Protein AF-X1M843-F1 (afdb_monomer_lite)

Structure (mmCIF, N/CA/C/O backbone):
data_AF-X1M843-F1
#
_entry.id   AF-X1M843-F1
#
loop_
_atom_site.group_PDB
_atom_site.id
_atom_site.type_symbol
_atom_site.label_atom_id
_atom_site.label_alt_id
_atom_site.label_comp_id
_atom_site.label_asym_id
_atom_site.label_entity_id
_atom_site.label_seq_id
_atom_site.pdbx_PDB_ins_code
_atom_site.Cartn_x
_atom_site.Cartn_y
_atom_site.Cartn_z
_atom_site.occupancy
_atom_site.B_iso_or_equiv
_atom_site.auth_seq_id
_atom_site.auth_comp_id
_atom_site.auth_asym_id
_atom_site.auth_atom_id
_atom_site.pdbx_PDB_model_num
ATOM 1 N N . ASP A 1 1 ? 2.669 -13.375 -10.536 1.00 64.19 1 ASP A N 1
ATOM 2 C CA . ASP A 1 1 ? 1.863 -12.854 -9.407 1.00 64.19 1 ASP A CA 1
ATOM 3 C C . ASP A 1 1 ? 2.151 -13.674 -8.154 1.00 64.19 1 ASP A C 1
ATOM 5 O O . ASP A 1 1 ? 1.262 -14.010 -7.387 1.00 64.19 1 ASP A O 1
ATOM 9 N N . ASP A 1 2 ? 3.425 -13.996 -7.944 1.00 81.62 2 ASP A N 1
ATOM 10 C CA . ASP A 1 2 ? 3.830 -15.117 -7.087 1.00 81.62 2 ASP A CA 1
ATOM 11 C C . ASP A 1 2 ? 4.542 -14.607 -5.831 1.00 81.62 2 ASP A C 1
ATOM 13 O O . ASP A 1 2 ? 5.401 -15.272 -5.261 1.00 81.62 2 ASP A O 1
ATOM 17 N N . ILE A 1 3 ? 4.241 -13.362 -5.455 1.00 85.81 3 ILE A N 1
ATOM 18 C CA . ILE A 1 3 ? 4.811 -12.719 -4.278 1.00 85.81 3 ILE A CA 1
ATOM 19 C C . ILE A 1 3 ? 3.882 -12.996 -3.106 1.00 85.81 3 ILE A C 1
ATOM 21 O O . ILE A 1 3 ? 2.698 -12.665 -3.152 1.00 85.81 3 ILE A O 1
ATOM 25 N N . GLU A 1 4 ? 4.443 -13.577 -2.053 1.00 93.62 4 GLU A N 1
ATOM 26 C CA . GLU A 1 4 ? 3.733 -13.782 -0.801 1.00 93.62 4 GLU A CA 1
ATOM 27 C C . GLU A 1 4 ? 3.412 -12.442 -0.133 1.00 93.62 4 GLU A C 1
ATOM 29 O O . GLU A 1 4 ? 4.251 -11.539 -0.043 1.00 93.62 4 GLU A O 1
ATOM 34 N N . LEU A 1 5 ? 2.175 -12.332 0.341 1.00 96.50 5 LEU A N 1
ATOM 35 C CA . LEU A 1 5 ? 1.697 -11.212 1.138 1.00 96.50 5 LEU A CA 1
ATOM 36 C C . LEU A 1 5 ? 1.445 -11.699 2.559 1.00 96.50 5 LEU A C 1
ATOM 38 O O . LEU A 1 5 ? 0.925 -12.797 2.759 1.00 96.50 5 LEU A O 1
ATOM 42 N N . ALA A 1 6 ? 1.769 -10.859 3.534 1.00 97.94 6 ALA A N 1
ATOM 43 C CA . ALA A 1 6 ? 1.480 -11.109 4.938 1.00 97.94 6 ALA A CA 1
ATOM 44 C C . ALA A 1 6 ? 0.476 -10.081 5.464 1.00 97.94 6 ALA A C 1
ATOM 46 O O . ALA A 1 6 ? 0.396 -8.957 4.965 1.00 97.94 6 ALA A O 1
ATOM 47 N N . SER A 1 7 ? -0.286 -10.463 6.487 1.00 98.12 7 SER A N 1
ATOM 48 C CA . SER A 1 7 ? -1.226 -9.577 7.171 1.00 98.12 7 SER A CA 1
ATOM 49 C C . SER A 1 7 ? -1.000 -9.592 8.674 1.00 98.12 7 SER A C 1
ATOM 51 O O . SER A 1 7 ? -0.793 -10.655 9.256 1.00 98.12 7 SER A O 1
ATOM 53 N N . GLU A 1 8 ? -1.105 -8.426 9.299 1.00 98.19 8 GLU A N 1
ATOM 54 C CA . GLU A 1 8 ? -0.838 -8.217 10.723 1.00 98.19 8 GLU A CA 1
ATOM 55 C C . GLU A 1 8 ? -1.836 -7.208 11.292 1.00 98.19 8 GLU A C 1
ATOM 57 O O . GLU A 1 8 ? -2.137 -6.204 10.645 1.00 98.19 8 GLU A O 1
ATOM 62 N N . TYR A 1 9 ? -2.350 -7.458 12.498 1.00 98.56 9 TYR A N 1
ATOM 63 C CA . TYR A 1 9 ? -3.141 -6.466 13.222 1.00 98.56 9 TYR A CA 1
ATOM 64 C C . TYR A 1 9 ? -2.226 -5.488 13.966 1.00 98.56 9 TYR A C 1
ATOM 66 O O . TYR A 1 9 ? -1.327 -5.900 14.694 1.00 98.56 9 TYR A O 1
ATOM 74 N N . ARG A 1 10 ? -2.482 -4.190 13.793 1.00 98.25 10 ARG A N 1
ATOM 75 C CA . ARG A 1 10 ? -1.733 -3.068 14.364 1.00 98.25 10 ARG A CA 1
ATOM 76 C C . ARG A 1 10 ? -2.647 -2.213 15.216 1.00 98.25 10 ARG A C 1
ATOM 78 O O . ARG A 1 10 ? -3.364 -1.359 14.697 1.00 98.25 10 ARG A O 1
ATOM 85 N N . GLU A 1 11 ? -2.605 -2.437 16.524 1.00 97.88 11 GLU A N 1
ATOM 86 C CA . GLU A 1 11 ? -3.364 -1.640 17.496 1.00 97.88 11 GLU A CA 1
ATOM 87 C C . GLU A 1 11 ? -2.893 -0.180 17.569 1.00 97.88 11 GLU A C 1
ATOM 89 O O . GLU A 1 11 ? -3.686 0.726 17.813 1.00 97.88 11 GLU A O 1
ATOM 94 N N . ASP A 1 12 ? -1.614 0.061 17.286 1.00 97.31 12 ASP A N 1
ATOM 95 C CA . ASP A 1 12 ? -0.958 1.367 17.342 1.00 97.31 12 ASP A CA 1
ATOM 96 C C . ASP A 1 12 ? -1.192 2.227 16.087 1.00 97.31 12 ASP A C 1
ATOM 98 O O . ASP A 1 12 ? -0.784 3.388 16.033 1.00 97.31 12 ASP A O 1
ATOM 102 N N . MET A 1 13 ? -1.869 1.685 15.069 1.00 97.00 13 MET A N 1
ATOM 103 C CA . MET A 1 13 ? -2.169 2.383 13.822 1.00 97.00 13 MET A CA 1
ATOM 104 C C . MET A 1 13 ? -3.674 2.591 13.663 1.00 97.00 13 MET A C 1
ATOM 106 O O . MET A 1 13 ? -4.441 1.637 13.663 1.00 97.00 13 MET A O 1
ATOM 110 N N . PHE A 1 14 ? -4.091 3.844 13.453 1.00 95.88 14 PHE A N 1
ATOM 111 C CA . PHE A 1 14 ? -5.467 4.209 13.074 1.00 95.88 14 PHE A CA 1
ATOM 112 C C . PHE A 1 14 ? -6.564 3.572 13.935 1.00 95.88 14 PHE A C 1
ATOM 114 O O . PHE A 1 14 ? -7.557 3.073 13.407 1.00 95.88 14 PHE A O 1
ATOM 121 N N . ASN A 1 15 ? -6.373 3.597 15.255 1.00 94.75 15 ASN A N 1
ATOM 122 C CA . ASN A 1 15 ? -7.306 3.026 16.227 1.00 94.75 15 ASN A CA 1
ATOM 123 C C . ASN A 1 15 ? -7.508 1.506 16.064 1.00 94.75 15 ASN A C 1
ATOM 125 O O . ASN A 1 15 ? -8.558 0.991 16.441 1.00 94.75 15 ASN A O 1
ATOM 129 N N . GLY A 1 16 ? -6.515 0.796 15.524 1.00 97.81 16 GLY A N 1
ATOM 130 C CA . GLY A 1 16 ? -6.568 -0.644 15.313 1.00 97.81 16 GLY A CA 1
ATOM 131 C C . GLY A 1 16 ? -6.973 -1.008 13.893 1.00 97.81 16 GLY A C 1
ATOM 132 O O . GLY A 1 16 ? -8.152 -0.972 13.539 1.00 97.81 16 GLY A O 1
ATOM 133 N N . ILE A 1 17 ? -6.002 -1.415 13.074 1.00 98.38 17 ILE A N 1
ATOM 134 C CA . ILE A 1 17 ? -6.255 -1.893 11.708 1.00 98.38 17 ILE A CA 1
ATOM 135 C C . ILE A 1 17 ? -5.463 -3.153 11.387 1.00 98.38 17 ILE A C 1
ATOM 137 O O . ILE A 1 17 ? -4.404 -3.399 11.952 1.00 98.38 17 ILE A O 1
ATOM 141 N N . VAL A 1 18 ? -5.942 -3.925 10.414 1.00 98.62 18 VAL A N 1
ATOM 142 C CA . VAL A 1 18 ? -5.113 -4.934 9.748 1.00 98.62 18 VAL A CA 1
ATOM 143 C C . VAL A 1 18 ? -4.352 -4.262 8.610 1.00 98.62 18 VAL A C 1
ATOM 145 O O . VAL A 1 18 ? -4.952 -3.589 7.769 1.00 98.62 18 VAL A O 1
ATOM 148 N N . ILE A 1 19 ? -3.037 -4.443 8.583 1.00 98.56 19 ILE A N 1
ATOM 149 C CA . ILE A 1 19 ? -2.172 -4.035 7.475 1.00 98.56 19 ILE A CA 1
ATOM 150 C C . ILE A 1 19 ? -1.874 -5.232 6.574 1.00 98.56 19 ILE A C 1
ATOM 152 O O . ILE A 1 19 ? -1.941 -6.381 7.012 1.00 98.56 19 ILE A O 1
ATOM 156 N N . ILE A 1 20 ? -1.497 -4.952 5.328 1.00 98.38 20 ILE A N 1
ATOM 157 C CA . ILE A 1 20 ? -0.934 -5.946 4.408 1.00 98.38 20 ILE A CA 1
ATOM 158 C C . ILE A 1 20 ? 0.488 -5.518 4.062 1.00 98.38 20 ILE A C 1
ATOM 160 O O . ILE A 1 20 ? 0.711 -4.364 3.696 1.00 98.38 20 ILE A O 1
ATOM 164 N N . THR A 1 21 ? 1.447 -6.431 4.154 1.00 97.94 21 THR A N 1
ATOM 165 C CA . THR A 1 21 ? 2.846 -6.192 3.788 1.00 97.94 21 THR A CA 1
ATOM 166 C C . THR A 1 21 ? 3.291 -7.140 2.684 1.00 97.94 21 THR A C 1
ATOM 168 O O . THR A 1 21 ? 2.727 -8.216 2.480 1.00 97.94 21 THR A O 1
ATOM 171 N N . GLY A 1 22 ? 4.309 -6.720 1.942 1.00 96.12 22 GLY A N 1
ATOM 172 C CA . GLY A 1 22 ? 4.911 -7.528 0.893 1.00 96.12 22 GLY A CA 1
ATOM 173 C C . GLY A 1 22 ? 6.061 -6.800 0.214 1.00 96.12 22 GLY A C 1
ATOM 174 O O . GLY A 1 22 ? 6.411 -5.672 0.571 1.00 96.12 22 GLY A O 1
ATOM 175 N N . THR A 1 23 ? 6.641 -7.440 -0.796 1.00 95.50 23 THR A N 1
ATOM 176 C CA . THR A 1 23 ? 7.667 -6.829 -1.645 1.00 95.50 23 THR A CA 1
ATOM 177 C C . THR A 1 23 ? 7.062 -6.421 -2.986 1.00 95.50 23 THR A C 1
ATOM 179 O O . THR A 1 23 ? 6.321 -7.175 -3.606 1.00 95.50 23 THR A O 1
ATOM 182 N N . ALA A 1 24 ? 7.399 -5.230 -3.466 1.00 93.81 24 ALA A N 1
ATOM 183 C CA . ALA A 1 24 ? 7.018 -4.721 -4.776 1.00 93.81 24 ALA A CA 1
ATOM 184 C C . ALA A 1 24 ? 8.256 -4.305 -5.578 1.00 93.81 24 ALA A C 1
ATOM 186 O O . ALA A 1 24 ? 9.368 -4.208 -5.051 1.00 93.81 24 ALA A O 1
ATOM 187 N N . HIS A 1 25 ? 8.059 -4.042 -6.868 1.00 93.06 25 HIS A N 1
ATOM 188 C CA . HIS A 1 25 ? 9.077 -3.439 -7.717 1.00 93.06 25 HIS A CA 1
ATOM 189 C C . HIS A 1 25 ? 8.814 -1.943 -7.887 1.00 93.06 25 HIS A C 1
ATOM 191 O O . HIS A 1 25 ? 7.753 -1.547 -8.361 1.00 93.06 25 HIS A O 1
ATOM 197 N N . TYR A 1 26 ? 9.808 -1.121 -7.567 1.00 91.81 26 TYR A N 1
ATOM 198 C CA . TYR A 1 26 ? 9.874 0.262 -8.008 1.00 91.81 26 TYR A CA 1
ATOM 199 C C . TYR A 1 26 ? 10.371 0.289 -9.445 1.00 91.81 26 TYR A C 1
ATOM 201 O O . TYR A 1 26 ? 11.359 -0.375 -9.779 1.00 91.81 26 TYR A O 1
ATOM 209 N N . LEU A 1 27 ? 9.698 1.066 -10.283 1.00 93.31 27 LEU A N 1
ATOM 210 C CA . LEU A 1 27 ? 10.025 1.212 -11.690 1.00 93.31 27 LEU A CA 1
ATOM 211 C C . LEU A 1 27 ? 10.380 2.669 -11.971 1.00 93.31 27 LEU A C 1
ATOM 213 O O . LEU A 1 27 ? 9.661 3.583 -11.574 1.00 93.31 27 LEU A O 1
ATOM 217 N N . LYS A 1 28 ? 11.486 2.891 -12.679 1.00 93.06 28 LYS A N 1
ATOM 218 C CA . LYS A 1 28 ? 11.910 4.223 -13.120 1.00 93.06 28 LYS A CA 1
ATOM 219 C C . LYS A 1 28 ? 12.492 4.136 -14.522 1.00 93.06 28 LYS A C 1
ATOM 221 O O . LYS A 1 28 ? 13.284 3.240 -14.798 1.00 93.06 28 LYS A O 1
ATOM 226 N N . HIS A 1 29 ? 12.158 5.077 -15.397 1.00 92.25 29 HIS A N 1
ATOM 227 C CA . HIS A 1 29 ? 12.873 5.203 -16.666 1.00 92.25 29 HIS A CA 1
ATOM 228 C C . HIS A 1 29 ? 14.308 5.697 -16.450 1.00 92.25 29 HIS A C 1
ATOM 230 O O . HIS A 1 29 ? 14.580 6.506 -15.558 1.00 92.25 29 HIS A O 1
ATOM 236 N N . THR A 1 30 ? 15.231 5.233 -17.291 1.00 92.56 30 THR A N 1
ATOM 237 C CA . THR A 1 30 ? 16.523 5.905 -17.469 1.00 92.56 30 THR A CA 1
ATOM 238 C C . THR A 1 30 ? 16.313 7.329 -17.982 1.00 92.56 30 THR A C 1
ATOM 240 O O . THR A 1 30 ? 15.260 7.645 -18.538 1.00 92.56 30 THR A O 1
ATOM 243 N N . GLU A 1 31 ? 17.307 8.200 -17.809 1.00 92.00 31 GLU A N 1
ATOM 244 C CA . GLU A 1 31 ? 17.216 9.600 -18.258 1.00 92.00 31 GLU A CA 1
ATOM 245 C C . GLU A 1 31 ? 16.913 9.711 -19.759 1.00 92.00 31 GLU A C 1
ATOM 247 O O . GLU A 1 31 ? 16.104 10.536 -20.174 1.00 92.00 31 GLU A O 1
ATOM 252 N N . ASP A 1 32 ? 17.478 8.806 -20.562 1.00 92.19 32 ASP A N 1
ATOM 253 C CA . ASP A 1 32 ? 17.235 8.705 -22.005 1.00 92.19 32 ASP A CA 1
ATOM 254 C C . ASP A 1 32 ? 15.914 8.000 -22.380 1.00 92.19 32 ASP A C 1
ATOM 256 O O . ASP A 1 32 ? 15.618 7.840 -23.564 1.00 92.19 32 ASP A O 1
ATOM 260 N N . ARG A 1 33 ? 15.135 7.550 -21.385 1.00 88.06 33 ARG A N 1
ATOM 261 C CA . ARG A 1 33 ? 13.884 6.775 -21.492 1.00 88.06 33 ARG A CA 1
ATOM 262 C C . ARG A 1 33 ? 13.967 5.462 -22.272 1.00 88.06 33 ARG A C 1
ATOM 264 O O . ARG A 1 33 ? 12.938 4.834 -22.509 1.00 88.06 33 ARG A O 1
ATOM 271 N N . LYS A 1 34 ? 15.162 4.987 -22.629 1.00 90.06 34 LYS A N 1
ATOM 272 C CA . LYS A 1 34 ? 15.322 3.759 -23.428 1.00 90.06 34 LYS A CA 1
ATOM 273 C C . LYS A 1 34 ? 15.177 2.485 -22.606 1.00 90.06 34 LYS A C 1
ATOM 275 O O . LYS A 1 34 ? 14.966 1.415 -23.173 1.00 90.06 34 LYS A O 1
ATOM 280 N N . LYS A 1 35 ? 15.337 2.569 -21.284 1.00 90.50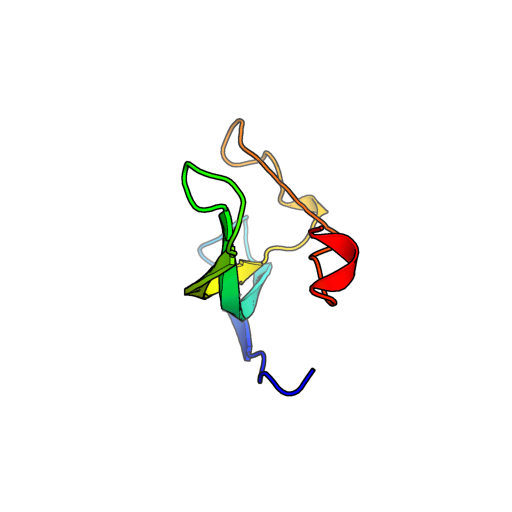 35 LYS A N 1
ATOM 281 C CA . LYS A 1 35 ? 15.302 1.416 -20.381 1.00 90.50 35 LYS A CA 1
ATOM 282 C C . LYS A 1 35 ? 14.467 1.717 -19.142 1.00 90.50 35 LYS A C 1
ATOM 284 O O . LYS A 1 35 ? 14.285 2.867 -18.750 1.00 90.50 35 LYS A O 1
ATOM 289 N N . ILE A 1 36 ? 13.993 0.647 -18.512 1.00 93.00 36 ILE A N 1
ATOM 290 C CA . ILE A 1 36 ? 13.311 0.685 -17.219 1.00 93.00 36 ILE A CA 1
ATOM 291 C C . ILE A 1 36 ? 14.247 0.065 -16.184 1.00 93.00 36 ILE A C 1
ATOM 293 O O . ILE A 1 36 ? 14.658 -1.089 -16.313 1.00 93.00 36 ILE A O 1
ATOM 297 N N . ILE A 1 37 ? 14.575 0.836 -15.155 1.00 93.06 37 ILE A N 1
ATOM 298 C CA . ILE A 1 37 ? 15.275 0.384 -13.958 1.00 93.06 37 ILE A CA 1
ATOM 299 C C . ILE A 1 37 ? 14.234 -0.206 -13.010 1.00 93.06 37 ILE A C 1
ATOM 301 O O . ILE A 1 37 ? 13.200 0.416 -12.758 1.00 93.06 37 ILE A O 1
ATOM 305 N N . LYS A 1 38 ? 14.520 -1.401 -12.487 1.00 93.62 38 LYS A N 1
ATOM 306 C CA . LYS A 1 38 ? 13.695 -2.080 -11.485 1.00 93.62 38 LYS A CA 1
ATOM 307 C C . LYS A 1 38 ? 14.485 -2.253 -10.195 1.00 93.62 38 LYS A C 1
ATOM 309 O O . LYS A 1 38 ? 15.580 -2.807 -10.228 1.00 93.62 38 LYS A O 1
ATOM 314 N N . SER A 1 39 ? 13.909 -1.866 -9.065 1.00 94.38 39 SER A N 1
ATOM 315 C CA . SER A 1 39 ? 14.439 -2.188 -7.734 1.00 94.38 39 SER A CA 1
ATOM 316 C C . SER A 1 39 ? 13.340 -2.770 -6.854 1.00 94.38 39 SER A C 1
ATOM 318 O O . SER A 1 39 ? 12.165 -2.478 -7.052 1.00 94.38 39 SER A O 1
ATOM 320 N N . LYS A 1 40 ? 13.697 -3.650 -5.916 1.00 94.19 40 LYS A N 1
ATOM 321 C CA . LYS A 1 40 ? 12.737 -4.196 -4.949 1.00 94.19 40 LYS A CA 1
ATOM 322 C C . LYS A 1 40 ? 12.564 -3.216 -3.789 1.00 94.19 40 LYS A C 1
ATOM 324 O O . LYS A 1 40 ? 13.549 -2.640 -3.334 1.00 94.19 40 LYS A O 1
ATOM 329 N N . LEU A 1 41 ? 11.338 -3.067 -3.300 1.00 95.19 41 LEU A N 1
ATOM 330 C CA . LEU A 1 41 ? 11.023 -2.366 -2.055 1.00 95.19 41 LEU A CA 1
ATOM 331 C C . LEU A 1 41 ? 10.006 -3.163 -1.243 1.00 95.19 41 LEU A C 1
ATOM 333 O O . LEU A 1 41 ? 9.200 -3.894 -1.811 1.00 95.19 41 LEU A O 1
ATOM 337 N N . ASN A 1 42 ? 10.005 -2.978 0.070 1.00 96.19 42 ASN A N 1
ATOM 338 C CA . ASN A 1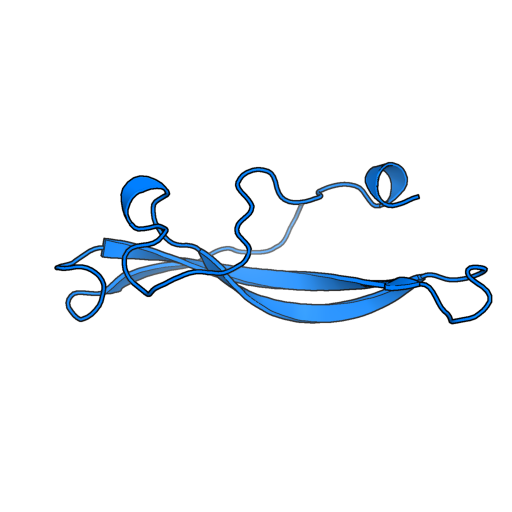 42 ? 8.911 -3.460 0.905 1.00 96.19 42 ASN A CA 1
ATOM 339 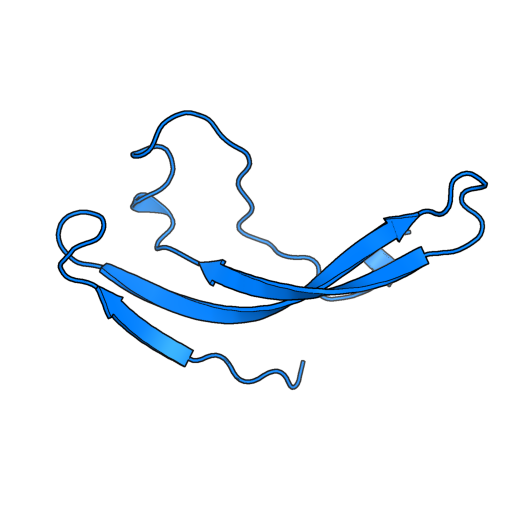C C . ASN A 1 42 ? 7.819 -2.396 0.961 1.00 96.19 42 ASN A C 1
ATOM 341 O O . ASN A 1 42 ? 8.124 -1.208 1.075 1.00 96.19 42 ASN A O 1
ATOM 345 N N . PHE A 1 43 ? 6.561 -2.817 0.898 1.00 96.00 43 PHE A N 1
ATOM 346 C CA . PHE A 1 43 ? 5.413 -1.934 1.047 1.00 96.00 43 PHE A CA 1
ATOM 347 C C . PHE A 1 43 ? 4.542 -2.361 2.230 1.00 96.00 43 PHE A C 1
ATOM 349 O O . PHE A 1 43 ? 4.558 -3.517 2.658 1.00 96.00 43 PHE A O 1
ATOM 356 N N . LEU A 1 44 ? 3.769 -1.400 2.732 1.00 97.38 44 LEU A N 1
ATOM 357 C CA . LEU A 1 44 ? 2.719 -1.590 3.722 1.00 97.38 44 LEU A CA 1
ATOM 358 C C . LEU A 1 44 ? 1.456 -0.919 3.182 1.00 97.38 44 LEU A C 1
ATOM 360 O O . LEU A 1 44 ? 1.431 0.295 2.974 1.00 97.38 44 LEU A O 1
ATOM 364 N N . ALA A 1 45 ? 0.417 -1.709 2.946 1.00 98.00 45 ALA A N 1
ATOM 365 C CA . ALA A 1 45 ? -0.903 -1.241 2.563 1.00 98.00 45 ALA A CA 1
ATOM 366 C C . ALA A 1 45 ? -1.813 -1.138 3.792 1.00 98.00 45 ALA A C 1
ATOM 368 O O . ALA A 1 45 ? -1.761 -1.963 4.707 1.00 98.00 45 ALA A O 1
ATOM 369 N N . ILE A 1 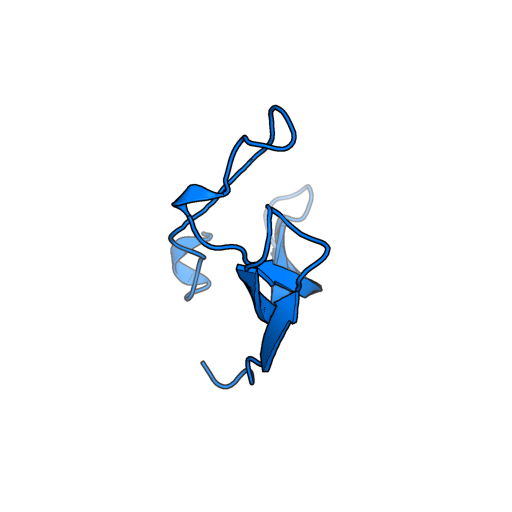46 ? -2.652 -0.106 3.790 1.00 98.56 46 ILE A N 1
ATOM 370 C CA . ILE A 1 46 ? -3.652 0.168 4.824 1.00 98.56 46 ILE A CA 1
ATOM 371 C C . ILE A 1 46 ? -5.056 0.008 4.233 1.00 98.56 46 ILE A C 1
ATOM 373 O O . ILE A 1 46 ? -5.214 0.136 3.013 1.00 98.56 46 ILE A O 1
ATOM 377 N N . PRO A 1 47 ? -6.092 -0.202 5.061 1.00 98.12 47 PRO A N 1
ATOM 378 C CA . PRO A 1 47 ? -7.467 -0.093 4.603 1.00 98.12 47 PRO A CA 1
ATOM 379 C C . PRO A 1 47 ? -7.721 1.276 3.969 1.00 98.12 47 PRO A C 1
ATOM 381 O O . PRO A 1 47 ? -7.303 2.304 4.503 1.00 98.12 47 PRO A O 1
ATOM 384 N N . TYR A 1 48 ? -8.439 1.295 2.847 1.00 98.00 48 TYR A N 1
ATOM 385 C CA . TYR A 1 48 ? -8.685 2.521 2.082 1.00 98.00 48 TYR A CA 1
ATOM 386 C C . TYR A 1 48 ? -9.316 3.640 2.928 1.00 98.00 48 TYR A C 1
ATOM 388 O O . TYR A 1 48 ? -8.923 4.797 2.808 1.00 98.00 48 TYR A O 1
ATOM 396 N N . TYR A 1 49 ? -10.234 3.299 3.840 1.00 96.81 49 TYR A N 1
ATOM 397 C CA . TYR A 1 49 ? -10.891 4.277 4.715 1.00 96.81 49 TYR A CA 1
ATOM 398 C C . TYR A 1 49 ? -9.927 5.005 5.668 1.00 96.81 49 TYR A C 1
ATOM 400 O O . TYR A 1 49 ? -10.277 6.055 6.194 1.00 96.81 49 TYR A O 1
ATOM 408 N N . ALA A 1 50 ? -8.738 4.449 5.924 1.00 96.94 50 ALA A N 1
ATOM 409 C CA . ALA A 1 50 ? -7.736 5.037 6.812 1.00 96.94 50 ALA A CA 1
ATOM 410 C C . ALA A 1 50 ? -6.781 5.997 6.074 1.00 96.94 50 ALA A C 1
ATOM 412 O O . ALA A 1 50 ? -5.874 6.575 6.681 1.00 96.94 50 ALA A O 1
ATOM 413 N N . TRP A 1 51 ? -6.946 6.169 4.758 1.00 97.19 51 TRP A N 1
ATOM 414 C CA . TRP A 1 51 ? -6.170 7.138 3.990 1.00 97.19 51 TRP A CA 1
ATOM 415 C C . TRP A 1 51 ? -6.463 8.586 4.429 1.00 97.19 51 TRP A C 1
ATOM 417 O O . TRP A 1 51 ? -7.491 8.894 5.018 1.00 97.19 51 TRP A O 1
ATOM 427 N N . ALA A 1 52 ? -5.511 9.485 4.165 1.00 96.12 52 ALA A N 1
ATOM 428 C CA . ALA A 1 52 ? -5.531 10.919 4.475 1.00 96.12 52 ALA A CA 1
ATOM 429 C C . ALA A 1 52 ? -5.634 11.309 5.967 1.00 96.12 52 ALA A C 1
ATOM 431 O O . ALA A 1 52 ? -5.463 12.479 6.300 1.00 96.12 52 ALA A O 1
ATOM 432 N N . HIS A 1 53 ? -5.768 10.352 6.890 1.00 95.75 53 HIS A N 1
ATOM 433 C CA . HIS A 1 53 ? -5.717 10.592 8.340 1.00 95.75 53 HIS A CA 1
ATOM 434 C C . HIS A 1 53 ? -4.301 10.900 8.884 1.00 95.75 53 HIS A C 1
ATOM 436 O O . HIS A 1 53 ? -4.142 11.150 10.074 1.00 95.75 53 HIS A O 1
ATOM 442 N N . ARG A 1 54 ? -3.259 10.905 8.034 1.00 95.38 54 ARG A N 1
ATOM 443 C CA . ARG A 1 54 ? -1.863 11.266 8.389 1.00 95.38 54 ARG A CA 1
ATOM 444 C C . ARG A 1 54 ? -1.340 12.491 7.627 1.00 95.38 54 ARG A C 1
ATOM 446 O O . ARG A 1 54 ? -0.134 12.666 7.489 1.00 95.38 54 ARG A O 1
ATOM 453 N N . GLY A 1 55 ? -2.242 13.313 7.092 1.00 95.38 55 GLY A N 1
ATOM 454 C CA . GLY A 1 55 ? -1.897 14.443 6.230 1.00 95.38 55 GLY A CA 1
ATOM 455 C C . GLY A 1 55 ? -1.874 14.087 4.741 1.00 95.38 55 GLY A C 1
ATOM 456 O O . GLY A 1 55 ? -2.229 12.980 4.330 1.00 95.38 55 GLY A O 1
ATOM 457 N N . LYS A 1 56 ? -1.501 15.072 3.920 1.00 96.06 56 LYS A N 1
ATOM 458 C CA . LYS A 1 56 ? -1.517 14.967 2.455 1.00 96.06 56 LYS A CA 1
ATOM 459 C C . LYS A 1 56 ? -0.354 14.108 1.955 1.00 96.06 56 LYS A C 1
ATOM 461 O O . LYS A 1 56 ? 0.766 14.247 2.436 1.00 96.06 56 LYS A O 1
ATOM 466 N N . GLY A 1 57 ? -0.617 13.282 0.950 1.00 96.56 57 GLY A N 1
ATOM 467 C CA . GLY A 1 57 ? 0.381 12.446 0.290 1.00 96.56 57 GLY A CA 1
ATOM 468 C C . GLY A 1 57 ? -0.233 11.658 -0.862 1.00 96.56 57 GLY A C 1
ATOM 469 O O . GLY A 1 57 ? -1.458 11.607 -1.004 1.00 96.56 57 GLY A O 1
ATOM 470 N N . GLU A 1 58 ? 0.625 11.061 -1.683 1.00 96.44 58 GLU A N 1
ATOM 471 C CA . GLU A 1 58 ? 0.217 10.192 -2.788 1.00 96.44 58 GLU A CA 1
ATOM 472 C C . GLU A 1 58 ? -0.488 8.929 -2.267 1.00 96.44 58 GLU A C 1
ATOM 474 O O . GLU A 1 58 ? -0.216 8.448 -1.164 1.00 96.44 58 GLU A O 1
ATOM 479 N N . MET A 1 59 ? -1.417 8.392 -3.058 1.00 97.44 59 MET A N 1
ATOM 480 C CA . MET A 1 59 ? -2.135 7.158 -2.746 1.00 97.44 59 MET A CA 1
ATOM 4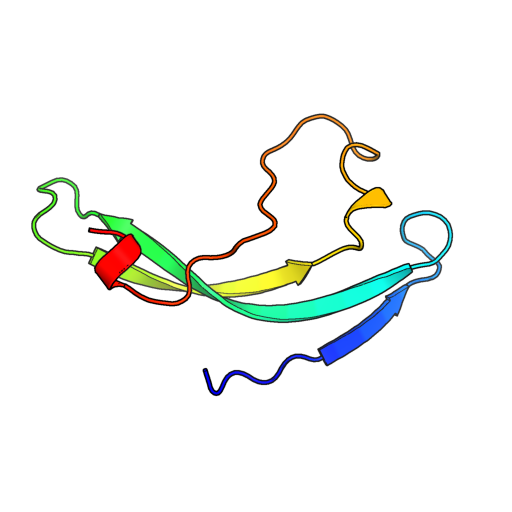81 C C . MET A 1 59 ? -2.584 6.477 -4.033 1.00 97.44 59 MET A C 1
ATOM 483 O O . MET A 1 59 ? -2.962 7.138 -5.000 1.00 97.44 59 MET A O 1
ATOM 487 N N . ILE A 1 60 ? -2.544 5.146 -4.025 1.00 96.38 60 ILE A N 1
ATOM 488 C CA . ILE A 1 60 ? -3.010 4.304 -5.119 1.00 96.38 60 ILE A CA 1
ATOM 489 C C . ILE A 1 60 ? -3.767 3.098 -4.558 1.00 96.38 60 ILE A C 1
ATOM 491 O O . ILE A 1 60 ? -3.342 2.491 -3.578 1.00 96.38 60 ILE A O 1
ATOM 495 N N . VAL A 1 61 ? -4.890 2.755 -5.191 1.00 96.50 61 VAL A N 1
ATOM 496 C CA . VAL A 1 61 ? -5.653 1.527 -4.899 1.00 96.50 61 VAL A CA 1
ATOM 497 C C . VAL A 1 61 ? -5.271 0.432 -5.891 1.00 96.50 61 VAL A C 1
ATOM 499 O O . VAL A 1 61 ? -4.958 -0.693 -5.513 1.00 96.50 61 VAL A O 1
ATOM 502 N N . TRP A 1 62 ? -5.241 0.782 -7.176 1.00 94.62 62 TRP A N 1
ATOM 503 C CA . TRP A 1 62 ? -4.937 -0.145 -8.259 1.00 94.62 62 TRP A CA 1
ATOM 504 C C . TRP A 1 62 ? -3.459 -0.083 -8.619 1.00 94.62 62 TRP A C 1
ATOM 506 O O . TRP A 1 62 ? -3.037 0.738 -9.430 1.00 94.62 62 TRP A O 1
ATOM 516 N N . MET A 1 63 ? -2.665 -0.943 -7.985 1.00 91.75 63 MET A N 1
ATOM 517 C CA . MET A 1 63 ? -1.240 -1.064 -8.283 1.00 91.75 63 MET A CA 1
ATOM 518 C C . MET A 1 63 ? -1.012 -1.704 -9.655 1.00 91.75 63 MET A C 1
ATOM 520 O O . MET A 1 63 ? -1.746 -2.595 -10.085 1.00 91.75 63 MET A O 1
ATOM 524 N N . LEU A 1 64 ? 0.049 -1.262 -10.325 1.00 92.00 64 LEU A N 1
ATOM 525 C CA . LEU A 1 64 ? 0.496 -1.833 -11.587 1.00 92.00 64 LEU A CA 1
ATOM 526 C C . LEU A 1 64 ? 0.831 -3.326 -11.419 1.00 92.00 64 LEU A C 1
ATOM 528 O O . LEU A 1 64 ? 1.655 -3.683 -10.578 1.00 92.00 64 LEU A O 1
ATOM 532 N N . ARG A 1 65 ? 0.237 -4.183 -12.257 1.00 89.75 65 ARG A N 1
ATOM 533 C CA . ARG A 1 65 ? 0.499 -5.636 -12.261 1.00 89.75 65 ARG A CA 1
ATOM 534 C C . ARG A 1 65 ? 1.321 -6.121 -13.452 1.00 89.75 65 ARG A C 1
ATOM 536 O O . ARG A 1 65 ? 2.060 -7.090 -13.325 1.00 89.75 65 ARG A O 1
ATOM 543 N N . ASP A 1 66 ? 1.220 -5.435 -14.589 1.00 88.94 66 ASP A N 1
ATOM 544 C CA . ASP A 1 66 ? 1.940 -5.765 -15.821 1.00 88.94 66 ASP A CA 1
ATOM 545 C C . ASP A 1 66 ? 2.808 -4.577 -16.252 1.00 88.94 66 ASP A C 1
ATOM 547 O O . ASP A 1 66 ? 2.353 -3.435 -16.298 1.00 88.94 66 ASP A O 1
ATOM 551 N N . LEU A 1 67 ? 4.060 -4.859 -16.617 1.00 86.44 67 LEU A N 1
ATOM 552 C CA . LEU A 1 67 ? 4.995 -3.877 -17.157 1.00 86.44 67 LEU A CA 1
ATOM 553 C C . LEU A 1 67 ? 4.489 -3.231 -18.457 1.00 86.44 67 LEU A C 1
ATOM 555 O O . LEU A 1 67 ? 4.897 -2.118 -18.772 1.00 86.44 67 LEU A O 1
ATOM 559 N N . ASN A 1 68 ? 3.604 -3.890 -19.211 1.00 86.69 68 ASN A N 1
ATOM 560 C CA . ASN A 1 68 ? 2.987 -3.296 -20.398 1.00 86.69 68 ASN A CA 1
ATOM 561 C C . ASN A 1 68 ? 2.178 -2.035 -20.080 1.00 86.69 68 ASN A C 1
ATOM 563 O O . A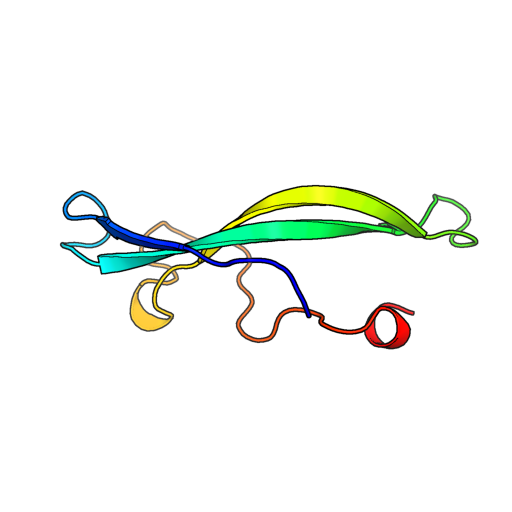SN A 1 68 ? 2.142 -1.132 -20.907 1.00 86.69 68 ASN A O 1
ATOM 567 N N . ALA A 1 69 ? 1.588 -1.947 -18.886 1.00 85.12 69 ALA A N 1
ATOM 568 C CA . ALA A 1 69 ? 0.849 -0.768 -18.442 1.00 85.12 69 ALA A CA 1
ATOM 569 C C . ALA A 1 69 ? 1.760 0.353 -17.891 1.00 85.12 69 ALA A C 1
ATOM 571 O O . ALA A 1 69 ? 1.263 1.401 -17.496 1.00 85.12 69 ALA A O 1
ATOM 572 N N . PHE A 1 70 ? 3.083 0.140 -17.865 1.00 83.69 70 PHE A N 1
ATOM 573 C CA . PHE A 1 70 ? 4.093 1.132 -17.467 1.00 83.69 70 PHE A CA 1
ATOM 574 C C . PHE A 1 70 ? 4.840 1.752 -18.661 1.00 83.69 70 PHE A C 1
ATOM 576 O O . PHE A 1 70 ? 5.768 2.531 -18.464 1.00 83.69 70 PHE A O 1
ATOM 583 N N . LYS A 1 71 ? 4.505 1.350 -19.889 1.00 67.25 71 LYS A N 1
ATOM 584 C CA . LYS A 1 71 ? 5.166 1.827 -21.109 1.00 67.25 71 LYS A CA 1
ATOM 585 C C . LYS A 1 71 ? 4.734 3.235 -21.498 1.00 67.25 71 LYS A C 1
ATOM 587 O O . LYS A 1 71 ? 3.537 3.548 -21.331 1.00 67.25 71 LYS A O 1
#

Sequence (71 aa):
DDIELASEYREDMFNGIVIITGTAHYLKHTEDRKKIIKSKLNFLAIPYYAWAHRGKGEMIVWMLRDLNAFK

Secondary structure (DSSP, 8-state):
-----EEEEETTSTTSEEEEEEEEEEEEE-TTSS-EEEEEEEEEE--GGGTTBTBS----SS----GGGG-

Radius of gyration: 15.01 Å; chains: 1; bounding box: 28×30×41 Å

Foldseek 3Di:
DPWDKDWDWDCPAPNIFIKIKTKDWDWDADPVNPDIDIDIDIDIHTPPVSPCVVDDDDDDDDDDDDCVVVD

InterPro domains:
  IPR049049 Non-reducing end beta-L-arabinofuranosidase-like, GH127 C-terminal domain [PF20737] (38-63)

pLDDT: mean 93.58, std 6.13, range [64.19, 98.62]

Organism: NCBI:txid412755